Protein AF-A0A7G1IUK0-F1 (afdb_monomer_lite)

Secondary structure (DSSP, 8-state):
----SSS---EEEEEE---TT--PPPEEEEEESPPPS-SS--PPPTT--EEEEETTEEEEEETTEEEEE-TT-HHHHHHTT--TTT---EE--HHHHHHSPEEEEE-PPPPTTTTSBPSSSTT-BTTPEEEEE-TTS-EEEEEEETTEEEE--S-HHHHHTS-----------

pLDDT: mean 80.73, std 16.47, range [30.19, 96.38]

Sequence (173 aa):
MPVNLGAISAWAVCDTAGRPRSGDKPVVTSIAGMLTGGGRATPLRDDAGLLVTFQGSTYVIWGGKRSQIDPANRAVTLSLGLDPAVTMPVEISRALFDGLPATEPLRVPQVAEAGSPSKWVQGSQVGAVLQAQTAGGGSQFYVLLPDGVQRSIVSWPICCAAPTPMDRRRRDW

InterPro domains:
  IPR007795 Type VII secretion system EccB [PF05108] (7-151)
  IPR007795 Type VII secretion system EccB [PTHR40765] (1-151)
  IPR042485 Type VII secretion system EccB, repeat 3 domain [G3DSA:2.40.50.910] (108-153)

Radius of gyration: 22.1 Å; chains: 1; bounding box: 45×43×74 Å

Structure (mmCIF, N/CA/C/O backbone):
data_AF-A0A7G1IUK0-F1
#
_entry.id   AF-A0A7G1IUK0-F1
#
loop_
_atom_site.group_PDB
_atom_site.id
_atom_site.type_symbol
_atom_site.label_atom_id
_atom_site.label_alt_id
_atom_site.label_comp_id
_atom_site.label_asym_id
_atom_site.label_entity_id
_atom_site.label_seq_id
_atom_site.pdbx_PDB_ins_code
_atom_site.Cartn_x
_atom_site.Cartn_y
_atom_site.Cartn_z
_atom_site.occupancy
_atom_site.B_iso_or_equiv
_atom_site.auth_seq_id
_atom_site.auth_comp_id
_atom_site.auth_asym_id
_atom_site.auth_atom_id
_atom_site.pdbx_PDB_model_num
ATOM 1 N N . MET A 1 1 ? -1.775 -18.156 -36.368 1.00 46.69 1 MET A N 1
ATOM 2 C CA . MET A 1 1 ? -0.604 -17.876 -35.508 1.00 46.69 1 MET A CA 1
ATOM 3 C C . MET A 1 1 ? -0.354 -19.125 -34.680 1.00 46.69 1 MET A C 1
ATOM 5 O O . MET A 1 1 ? -1.311 -19.579 -34.061 1.00 46.69 1 MET A O 1
ATOM 9 N N . PRO A 1 2 ? 0.834 -19.745 -34.728 1.00 60.69 2 PRO A N 1
ATOM 10 C CA . PRO A 1 2 ? 1.092 -20.947 -33.947 1.00 60.69 2 PRO A CA 1
ATOM 11 C C . PRO A 1 2 ? 1.192 -20.566 -32.465 1.00 60.69 2 PRO A C 1
ATOM 13 O O . PRO A 1 2 ? 2.047 -19.774 -32.078 1.00 60.69 2 PRO A O 1
ATOM 16 N N . VAL A 1 3 ? 0.282 -21.092 -31.647 1.00 63.22 3 VAL A N 1
ATOM 17 C CA . VAL A 1 3 ? 0.338 -20.987 -30.185 1.00 63.22 3 VAL A CA 1
ATOM 18 C C . VAL A 1 3 ? 1.248 -22.094 -29.663 1.00 63.22 3 VAL A C 1
ATOM 20 O O . VAL A 1 3 ? 1.021 -23.273 -29.924 1.00 63.22 3 VAL A O 1
ATOM 23 N N . ASN A 1 4 ? 2.320 -21.712 -28.974 1.00 66.06 4 ASN A N 1
ATOM 24 C CA . ASN A 1 4 ? 3.266 -22.659 -28.400 1.00 66.06 4 ASN A CA 1
ATOM 25 C C . ASN A 1 4 ? 2.707 -23.162 -27.059 1.00 66.06 4 ASN A C 1
ATOM 27 O O . ASN A 1 4 ? 2.608 -22.395 -26.106 1.00 66.06 4 ASN A O 1
ATOM 31 N N . LEU A 1 5 ? 2.285 -24.428 -27.012 1.00 65.62 5 LEU A N 1
ATOM 32 C CA . LEU A 1 5 ? 1.549 -25.019 -25.885 1.00 65.62 5 LEU A CA 1
ATOM 33 C C . LEU A 1 5 ? 2.453 -25.668 -24.816 1.00 65.62 5 LEU A C 1
ATOM 35 O O . LEU A 1 5 ? 1.932 -26.245 -23.867 1.00 65.62 5 LEU A O 1
ATOM 39 N N . GLY A 1 6 ? 3.785 -25.615 -24.966 1.00 68.00 6 GLY A N 1
ATOM 40 C CA . GLY A 1 6 ? 4.711 -26.405 -24.135 1.00 68.00 6 GLY A CA 1
ATOM 41 C C . GLY A 1 6 ? 5.837 -25.643 -23.428 1.00 68.00 6 GLY A C 1
ATOM 42 O O . GLY A 1 6 ? 6.490 -26.220 -22.563 1.00 68.00 6 GLY A O 1
ATOM 43 N N . ALA A 1 7 ? 6.086 -24.374 -23.762 1.00 73.31 7 ALA A N 1
ATOM 44 C CA . ALA A 1 7 ? 7.142 -23.573 -23.134 1.00 73.31 7 ALA A CA 1
ATOM 45 C C . ALA A 1 7 ? 6.569 -22.596 -22.094 1.00 73.31 7 ALA A C 1
ATOM 47 O O . ALA A 1 7 ? 5.496 -22.025 -22.293 1.00 73.31 7 ALA A O 1
ATOM 48 N N . ILE A 1 8 ? 7.304 -22.368 -20.998 1.00 78.88 8 ILE A N 1
ATOM 49 C CA . ILE A 1 8 ? 6.947 -21.363 -19.986 1.00 78.88 8 ILE A CA 1
ATOM 50 C C . ILE A 1 8 ? 6.867 -19.990 -20.664 1.00 78.88 8 ILE A C 1
ATOM 52 O O . ILE A 1 8 ? 7.852 -19.495 -21.211 1.00 78.88 8 ILE A O 1
ATOM 56 N N . SER A 1 9 ? 5.688 -19.371 -20.609 1.00 83.56 9 SER A N 1
ATOM 57 C CA . SER A 1 9 ? 5.477 -17.999 -21.066 1.00 83.56 9 SER A CA 1
ATOM 58 C C . SER A 1 9 ? 5.773 -17.040 -19.919 1.00 83.56 9 SER A C 1
ATOM 60 O O . SER A 1 9 ? 4.969 -16.901 -19.002 1.00 83.56 9 SER A O 1
ATOM 62 N N . ALA A 1 10 ? 6.936 -16.395 -19.965 1.00 87.19 10 ALA A N 1
ATOM 63 C CA . ALA A 1 10 ? 7.355 -15.403 -18.983 1.00 87.19 10 ALA A CA 1
ATOM 64 C C . ALA A 1 10 ? 7.421 -14.020 -19.634 1.00 87.19 10 ALA A C 1
ATOM 66 O O . ALA A 1 10 ? 8.047 -13.848 -20.681 1.00 87.19 10 ALA A O 1
ATOM 67 N N . TRP A 1 11 ? 6.771 -13.049 -19.001 1.00 89.75 11 TRP A N 1
ATOM 68 C CA . TRP A 1 11 ? 6.729 -11.659 -19.438 1.00 89.75 11 TRP A CA 1
ATOM 69 C C . TRP A 1 11 ? 6.900 -10.765 -18.219 1.00 89.75 11 TRP A C 1
ATOM 71 O O . TRP A 1 11 ? 6.348 -11.054 -17.156 1.00 89.75 11 TRP A O 1
ATOM 81 N N . ALA A 1 12 ? 7.636 -9.674 -18.376 1.00 90.00 12 ALA A N 1
ATOM 82 C CA . ALA A 1 12 ? 7.783 -8.657 -17.351 1.00 90.00 12 ALA A CA 1
ATOM 83 C C . ALA A 1 12 ? 7.624 -7.259 -17.947 1.00 90.00 12 ALA A C 1
ATOM 85 O O . ALA A 1 12 ? 8.011 -6.998 -19.089 1.00 90.00 12 ALA A O 1
ATOM 86 N N . VAL A 1 13 ? 7.063 -6.361 -17.143 1.00 92.19 13 VAL A N 1
ATOM 87 C CA . VAL A 1 13 ? 7.014 -4.924 -17.406 1.00 92.19 13 VAL A CA 1
ATOM 88 C C . VAL A 1 13 ? 7.811 -4.247 -16.303 1.00 92.19 13 VAL A C 1
ATOM 90 O O . VAL A 1 13 ? 7.559 -4.470 -15.120 1.00 92.19 13 VAL A O 1
ATOM 93 N N . CYS A 1 14 ? 8.787 -3.441 -16.695 1.00 91.62 14 CYS A N 1
ATOM 94 C CA . CYS A 1 14 ? 9.637 -2.689 -15.790 1.00 91.62 14 CYS A CA 1
ATOM 95 C C . CYS A 1 14 ? 9.427 -1.197 -16.027 1.00 91.62 14 CYS A C 1
ATOM 97 O O . CYS A 1 14 ? 9.530 -0.735 -17.162 1.00 91.62 14 CYS A O 1
ATOM 99 N N . ASP A 1 15 ? 9.210 -0.454 -14.948 1.00 93.31 15 ASP A N 1
ATOM 100 C CA . ASP A 1 15 ? 9.292 1.002 -14.957 1.00 93.31 15 ASP A CA 1
ATOM 101 C C . ASP A 1 15 ? 10.616 1.440 -14.348 1.00 93.31 15 ASP A C 1
ATOM 103 O O . ASP A 1 15 ? 10.976 1.037 -13.240 1.00 93.31 15 ASP A O 1
ATOM 107 N N . THR A 1 16 ? 11.311 2.326 -15.050 1.00 91.25 16 THR A N 1
ATOM 108 C CA . THR A 1 16 ? 12.383 3.127 -14.464 1.00 91.25 16 THR A CA 1
ATOM 109 C C . THR A 1 16 ? 11.797 4.480 -14.099 1.00 91.25 16 THR A C 1
ATOM 111 O O . THR A 1 16 ? 11.510 5.291 -14.981 1.00 91.25 16 THR A O 1
ATOM 114 N N . ALA A 1 17 ? 11.574 4.696 -12.803 1.00 85.88 17 ALA A N 1
ATOM 115 C CA . ALA A 1 17 ? 11.020 5.942 -12.293 1.00 85.88 17 ALA A CA 1
ATOM 116 C C . ALA A 1 17 ? 11.985 7.120 -12.498 1.00 85.88 17 ALA A C 1
ATOM 118 O O . ALA A 1 17 ? 13.209 6.966 -12.443 1.00 85.88 17 ALA A O 1
ATOM 119 N N . GLY A 1 18 ? 11.410 8.307 -12.691 1.00 81.12 18 GLY A N 1
ATOM 120 C CA . GLY A 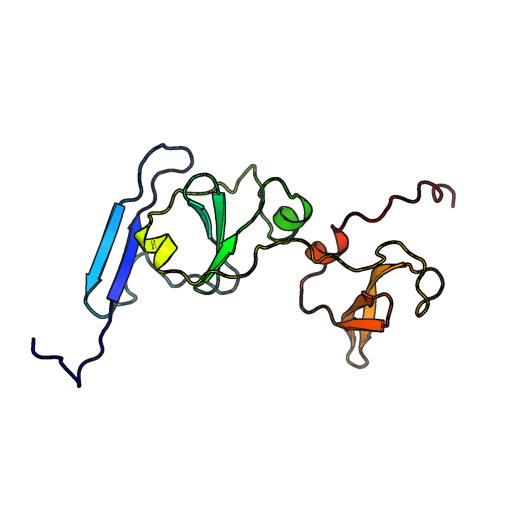1 18 ? 12.132 9.571 -12.611 1.00 81.12 18 GLY A CA 1
ATOM 121 C C . GLY A 1 18 ? 12.607 9.881 -11.188 1.00 81.12 18 GLY A C 1
ATOM 122 O O . GLY A 1 18 ? 12.380 9.126 -10.237 1.00 81.12 18 GLY A O 1
ATOM 123 N N . ARG A 1 19 ? 13.269 11.027 -11.016 1.00 80.44 19 ARG A N 1
ATOM 124 C CA . ARG A 1 19 ? 13.633 11.500 -9.675 1.00 80.44 19 ARG A CA 1
ATOM 125 C C . ARG A 1 19 ? 12.364 11.926 -8.923 1.00 80.44 19 ARG A C 1
ATOM 127 O O . ARG A 1 19 ? 11.462 12.498 -9.532 1.00 80.44 19 ARG A O 1
ATOM 134 N N . PRO A 1 20 ? 12.288 11.734 -7.595 1.00 75.31 20 PRO A N 1
ATOM 135 C CA . PRO A 1 20 ? 11.207 12.317 -6.809 1.00 75.31 20 PRO A CA 1
ATOM 136 C C . PRO A 1 20 ? 11.102 13.828 -7.071 1.00 75.31 20 PRO A C 1
ATOM 138 O O . PRO A 1 20 ? 12.120 14.522 -7.088 1.00 75.31 20 PRO A O 1
ATOM 141 N N . ARG A 1 21 ? 9.877 14.331 -7.274 1.00 71.50 21 ARG A N 1
ATOM 142 C CA . ARG A 1 21 ? 9.562 15.727 -7.650 1.00 71.50 21 ARG A CA 1
ATOM 143 C C . ARG A 1 21 ? 10.081 16.210 -9.013 1.00 71.50 21 ARG A C 1
ATOM 145 O O . ARG A 1 21 ? 9.940 17.400 -9.292 1.00 71.50 21 ARG A O 1
ATOM 152 N N . SER A 1 22 ? 10.651 15.358 -9.865 1.00 75.19 22 SER A N 1
ATOM 153 C CA . SER A 1 22 ? 10.841 15.739 -11.266 1.00 75.19 22 SER A CA 1
ATOM 154 C C . SER A 1 22 ? 9.563 15.472 -12.061 1.00 75.19 22 SER A C 1
ATOM 156 O O . SER A 1 22 ? 8.784 14.585 -11.726 1.00 75.19 22 SER A O 1
ATOM 158 N N . GLY A 1 23 ? 9.335 16.256 -13.115 1.00 74.19 23 GLY A N 1
ATOM 159 C CA . GLY A 1 23 ? 8.296 15.963 -14.109 1.00 74.19 23 GLY A CA 1
ATOM 160 C C . GLY A 1 23 ? 8.734 14.896 -15.118 1.00 74.19 23 GLY A C 1
ATOM 161 O O . GLY A 1 23 ? 8.176 14.831 -16.214 1.00 74.19 23 GLY A O 1
ATOM 162 N N . ASP A 1 24 ? 9.781 14.126 -14.796 1.00 84.12 24 ASP A N 1
ATOM 163 C CA . ASP A 1 24 ? 10.315 13.110 -15.692 1.00 84.12 24 ASP A CA 1
ATOM 164 C C . ASP A 1 24 ? 9.347 11.937 -15.738 1.00 84.12 24 ASP A C 1
ATOM 166 O O . ASP A 1 24 ? 9.022 11.323 -14.720 1.00 84.12 24 ASP A O 1
ATOM 170 N N . LYS A 1 25 ? 8.921 11.598 -16.950 1.00 84.62 25 LYS A N 1
ATOM 171 C CA . LYS A 1 25 ? 8.046 10.452 -17.154 1.00 84.62 25 LYS A CA 1
ATOM 172 C C . LYS A 1 25 ? 8.830 9.150 -16.961 1.00 84.62 25 LYS A C 1
ATOM 174 O O . LYS A 1 25 ? 9.977 9.067 -17.408 1.00 84.62 25 LYS A O 1
ATOM 179 N N . PRO A 1 26 ? 8.215 8.121 -16.360 1.00 91.50 26 PRO A N 1
ATOM 180 C CA . PRO A 1 26 ? 8.846 6.819 -16.216 1.00 91.50 26 PRO A CA 1
ATOM 181 C C . PRO A 1 26 ? 9.110 6.186 -17.584 1.00 91.50 26 PRO A C 1
ATOM 183 O O . PRO A 1 26 ? 8.294 6.282 -18.506 1.00 91.50 26 PRO A O 1
ATOM 186 N N . VAL A 1 27 ? 10.253 5.514 -17.703 1.00 93.50 27 VAL A N 1
ATOM 187 C CA . VAL A 1 27 ? 10.624 4.760 -18.906 1.00 93.50 27 VAL A CA 1
ATOM 188 C C . VAL A 1 27 ? 10.170 3.316 -18.743 1.00 93.50 27 VAL A C 1
ATOM 190 O O . VAL A 1 27 ? 10.583 2.639 -17.802 1.00 93.50 27 VAL A O 1
ATOM 193 N N . VAL A 1 28 ? 9.346 2.846 -19.679 1.00 94.94 28 VAL A N 1
ATOM 194 C CA . VAL A 1 28 ? 8.795 1.485 -19.675 1.00 94.94 28 VAL A CA 1
ATOM 195 C C . VAL A 1 28 ? 9.683 0.553 -20.489 1.00 94.94 28 VAL A C 1
ATOM 197 O O . VAL A 1 28 ? 10.048 0.864 -21.621 1.00 94.94 28 VAL A O 1
ATOM 200 N N . THR A 1 29 ? 9.988 -0.618 -19.940 1.00 93.00 29 THR A N 1
ATOM 201 C CA . THR A 1 29 ? 10.666 -1.717 -20.637 1.00 93.00 29 THR A CA 1
ATOM 202 C C . THR A 1 29 ? 9.819 -2.978 -20.530 1.00 93.00 29 THR A C 1
ATOM 204 O O . THR A 1 29 ? 9.387 -3.342 -19.440 1.00 93.00 29 THR A O 1
ATOM 207 N N . SER A 1 30 ? 9.591 -3.661 -21.650 1.00 92.19 30 SER A N 1
ATOM 208 C CA . SER A 1 30 ? 8.967 -4.985 -21.662 1.00 92.19 30 SER A CA 1
ATOM 209 C C . SER A 1 30 ? 10.022 -6.045 -21.946 1.00 92.19 30 SER A C 1
ATOM 211 O O . SER A 1 30 ? 10.857 -5.872 -22.833 1.00 92.19 30 SER A O 1
ATOM 213 N N . ILE A 1 31 ? 9.992 -7.130 -21.178 1.00 90.19 31 ILE A N 1
ATOM 214 C CA . ILE A 1 31 ? 10.927 -8.246 -21.294 1.00 90.19 31 ILE A CA 1
ATOM 215 C C . ILE A 1 31 ? 10.114 -9.509 -21.551 1.00 90.19 31 ILE A C 1
ATOM 217 O O . ILE A 1 31 ? 9.245 -9.866 -20.756 1.00 90.19 31 ILE A O 1
ATOM 221 N N . ALA A 1 32 ? 10.415 -10.185 -22.657 1.00 90.31 32 ALA A N 1
ATOM 222 C CA . ALA A 1 32 ? 9.918 -11.521 -22.948 1.00 90.31 32 ALA A CA 1
ATOM 223 C C . ALA A 1 32 ? 11.004 -12.537 -22.573 1.00 90.31 32 ALA A C 1
ATOM 225 O O . ALA A 1 32 ? 12.118 -12.478 -23.093 1.00 90.31 32 ALA A O 1
ATOM 226 N N . GLY A 1 33 ? 10.687 -13.453 -21.661 1.00 86.62 33 GLY A N 1
ATOM 227 C CA . GLY A 1 33 ? 11.618 -14.443 -21.126 1.00 86.62 33 GLY A CA 1
ATOM 228 C C . GLY A 1 33 ? 11.705 -14.431 -19.600 1.00 86.62 33 GLY A C 1
ATOM 229 O O . GLY A 1 33 ? 11.192 -13.540 -18.924 1.00 86.62 33 GLY A O 1
ATOM 230 N N . MET A 1 34 ? 12.338 -15.467 -19.046 1.00 84.44 34 MET A N 1
ATOM 231 C CA . MET A 1 34 ? 12.521 -15.592 -17.599 1.00 84.44 34 MET A CA 1
ATOM 232 C C . MET A 1 34 ? 13.500 -14.536 -17.082 1.00 84.44 34 MET A C 1
ATOM 234 O O . MET A 1 34 ? 14.596 -14.378 -17.617 1.00 84.44 34 MET A O 1
ATOM 238 N N . LEU A 1 35 ? 13.117 -13.852 -16.003 1.00 81.88 35 LEU A N 1
ATOM 239 C CA . LEU A 1 35 ? 14.010 -12.950 -15.289 1.00 81.88 35 LEU A CA 1
ATOM 240 C C . LEU A 1 35 ? 14.982 -13.763 -14.432 1.00 81.88 35 LEU A C 1
ATOM 242 O O . LEU A 1 35 ? 14.571 -14.547 -13.578 1.00 81.88 35 LEU A O 1
ATOM 246 N N . THR A 1 36 ? 16.279 -13.555 -14.631 1.00 76.75 36 THR A N 1
ATOM 247 C CA . THR A 1 36 ? 17.315 -14.104 -13.753 1.00 76.75 36 THR A CA 1
ATOM 248 C C . THR A 1 36 ? 17.559 -13.132 -12.601 1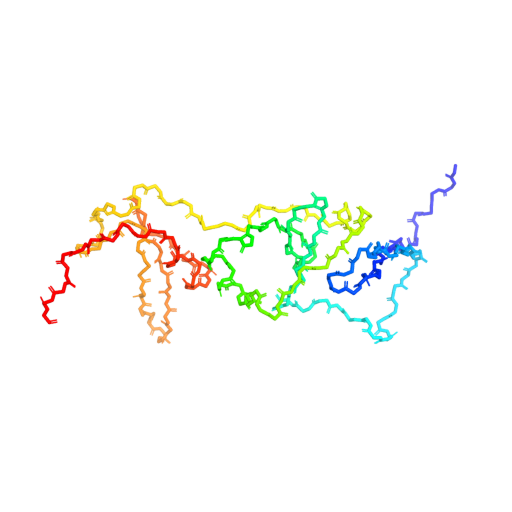.00 76.75 36 THR A C 1
ATOM 250 O O . THR A 1 36 ? 17.838 -11.962 -12.846 1.00 76.75 36 THR A O 1
ATOM 253 N N . GLY A 1 37 ? 17.497 -13.597 -11.350 1.00 67.00 37 GLY A N 1
ATOM 254 C CA . GLY A 1 37 ? 17.651 -12.770 -10.137 1.00 67.00 37 GLY A CA 1
ATOM 255 C C . GLY A 1 37 ? 19.061 -12.219 -9.863 1.00 67.00 37 GLY A C 1
ATOM 256 O O . GLY A 1 37 ? 19.408 -11.984 -8.711 1.00 67.00 37 GLY A O 1
ATOM 257 N N . GLY A 1 38 ? 19.896 -12.050 -10.890 1.00 61.88 38 GLY A N 1
ATOM 258 C CA . GLY A 1 38 ? 21.242 -11.489 -10.783 1.00 61.88 38 GLY A CA 1
ATOM 259 C C . GLY A 1 38 ? 21.247 -10.016 -11.180 1.00 61.88 38 GLY A C 1
ATOM 260 O O . GLY A 1 38 ? 21.066 -9.691 -12.349 1.00 61.88 38 GLY A O 1
ATOM 261 N N . GLY A 1 39 ? 21.447 -9.109 -10.226 1.00 70.19 39 GLY A N 1
ATOM 262 C CA . GLY A 1 39 ? 21.531 -7.674 -10.499 1.00 70.19 39 GLY A CA 1
ATOM 263 C C . GLY A 1 39 ? 21.175 -6.812 -9.290 1.00 70.19 39 GLY A C 1
ATOM 264 O O . GLY A 1 39 ? 21.147 -7.283 -8.159 1.00 70.19 39 GLY A O 1
ATOM 265 N N . ARG A 1 40 ? 20.890 -5.528 -9.538 1.00 77.44 40 ARG A N 1
ATOM 266 C CA . ARG A 1 40 ? 20.407 -4.577 -8.513 1.00 77.44 40 ARG A CA 1
ATOM 267 C C . ARG A 1 40 ? 18.898 -4.677 -8.251 1.00 77.44 40 ARG A C 1
ATOM 269 O O . ARG A 1 40 ? 18.388 -3.961 -7.398 1.00 77.44 40 ARG A O 1
ATOM 276 N N . ALA A 1 41 ? 18.191 -5.510 -9.012 1.00 81.06 41 ALA A N 1
ATOM 277 C CA . ALA A 1 41 ? 16.760 -5.723 -8.872 1.00 81.06 41 ALA A CA 1
ATOM 278 C C . ALA A 1 41 ? 16.510 -6.974 -8.028 1.00 81.06 41 ALA A C 1
ATOM 280 O O . ALA A 1 41 ? 16.960 -8.063 -8.378 1.00 81.06 41 ALA A O 1
ATOM 281 N N . THR A 1 42 ? 15.773 -6.812 -6.936 1.00 85.75 42 THR A N 1
ATOM 282 C CA . THR A 1 42 ? 15.333 -7.907 -6.068 1.00 85.75 42 THR A CA 1
ATOM 283 C C . THR A 1 42 ? 13.816 -7.865 -5.917 1.00 85.75 42 THR A C 1
ATOM 285 O O . THR A 1 42 ? 13.230 -6.785 -6.042 1.00 85.75 42 THR A O 1
ATOM 288 N N . PRO A 1 43 ? 13.166 -9.000 -5.610 1.00 87.69 43 PRO A N 1
ATOM 289 C CA . PRO A 1 43 ? 11.764 -8.996 -5.222 1.00 87.69 43 PRO A CA 1
ATOM 290 C C . PRO A 1 43 ? 11.509 -8.005 -4.083 1.00 87.69 43 PRO A C 1
ATOM 292 O O . PRO A 1 43 ? 12.343 -7.844 -3.186 1.00 87.69 43 PRO A O 1
ATOM 295 N N . LEU A 1 44 ? 10.355 -7.340 -4.126 1.00 89.81 44 LEU A N 1
ATOM 296 C CA . LEU A 1 44 ? 9.905 -6.510 -3.016 1.00 89.81 44 LEU A CA 1
ATOM 297 C C . LEU A 1 44 ? 9.645 -7.414 -1.807 1.00 89.81 44 LEU A C 1
ATOM 299 O O . LEU A 1 44 ? 8.967 -8.431 -1.936 1.00 89.81 44 LEU A O 1
ATOM 303 N N . ARG A 1 45 ? 10.199 -7.049 -0.650 1.00 90.56 45 ARG A N 1
ATOM 304 C CA . ARG A 1 45 ? 9.978 -7.784 0.600 1.00 90.56 45 ARG A CA 1
ATOM 305 C C . ARG A 1 45 ? 8.527 -7.647 1.061 1.00 90.56 45 ARG A C 1
ATOM 307 O O . ARG A 1 45 ? 7.898 -6.622 0.811 1.00 90.56 45 ARG A O 1
ATOM 314 N N . ASP A 1 46 ? 8.042 -8.633 1.808 1.00 87.62 46 ASP A N 1
ATOM 315 C CA . ASP A 1 46 ? 6.664 -8.652 2.322 1.00 87.62 46 ASP A CA 1
ATOM 316 C C . ASP A 1 46 ? 6.353 -7.499 3.291 1.00 87.62 46 ASP A C 1
ATOM 318 O O . ASP A 1 46 ? 5.202 -7.088 3.425 1.00 87.62 46 ASP A O 1
ATOM 322 N N . ASP A 1 47 ? 7.379 -6.959 3.950 1.00 85.81 47 ASP A N 1
ATOM 323 C CA . ASP A 1 47 ? 7.302 -5.831 4.880 1.00 85.81 47 ASP A CA 1
ATOM 324 C C . ASP A 1 47 ? 7.661 -4.480 4.240 1.00 85.81 47 ASP A C 1
ATOM 326 O O . ASP A 1 47 ? 7.804 -3.478 4.939 1.00 85.81 47 ASP A O 1
ATOM 330 N N . ALA A 1 48 ? 7.810 -4.438 2.914 1.00 88.88 48 ALA A N 1
ATOM 331 C CA . ALA A 1 48 ? 8.145 -3.237 2.164 1.00 88.88 48 ALA A CA 1
ATOM 332 C C . ALA A 1 48 ? 7.016 -2.833 1.204 1.00 88.88 48 ALA A C 1
ATOM 334 O O . ALA A 1 48 ? 6.261 -3.658 0.689 1.00 88.88 48 ALA A O 1
ATOM 335 N N . GLY A 1 49 ? 6.934 -1.534 0.924 1.00 91.62 49 GLY A N 1
ATOM 336 C CA . GLY A 1 49 ? 5.990 -0.970 -0.034 1.00 91.62 49 GLY A CA 1
ATOM 337 C C . GLY A 1 49 ? 6.587 0.218 -0.778 1.00 91.62 49 GLY A C 1
ATOM 338 O O . GLY A 1 49 ? 7.496 0.879 -0.276 1.00 91.62 49 GLY A O 1
ATOM 339 N N . LEU A 1 50 ? 6.073 0.490 -1.977 1.00 92.31 50 LEU A N 1
ATOM 340 C CA . LEU A 1 50 ? 6.429 1.679 -2.752 1.00 92.31 50 LEU A CA 1
ATOM 341 C C . LEU A 1 50 ? 5.259 2.655 -2.776 1.00 92.31 50 LEU A C 1
ATOM 343 O O . LEU A 1 50 ? 4.143 2.279 -3.137 1.00 92.31 50 LEU A O 1
ATOM 347 N N . LEU A 1 51 ? 5.533 3.914 -2.436 1.00 93.50 51 LEU A N 1
ATOM 348 C CA . LEU A 1 51 ? 4.589 5.012 -2.601 1.00 93.50 51 LEU A CA 1
ATOM 349 C C . LEU A 1 51 ? 4.713 5.565 -4.025 1.00 93.50 51 LEU A C 1
ATOM 351 O O . LEU A 1 51 ? 5.803 5.949 -4.449 1.00 93.50 51 LEU A O 1
ATOM 355 N N . VAL A 1 52 ? 3.606 5.607 -4.763 1.00 93.81 52 VAL A N 1
ATOM 356 C CA . VAL A 1 52 ? 3.596 5.990 -6.181 1.00 93.81 52 VAL A CA 1
ATOM 357 C C . VAL A 1 52 ? 2.443 6.927 -6.517 1.00 93.81 52 VAL A C 1
ATOM 359 O O . VAL A 1 52 ? 1.436 6.968 -5.808 1.00 93.81 52 VAL A O 1
ATOM 362 N N . THR A 1 53 ? 2.567 7.655 -7.623 1.00 94.12 53 THR A N 1
ATOM 363 C CA . THR A 1 53 ? 1.502 8.484 -8.197 1.00 94.12 53 THR A CA 1
ATOM 364 C C . THR A 1 53 ? 1.157 8.058 -9.616 1.00 94.12 53 THR A C 1
ATOM 366 O O . THR A 1 53 ? 2.019 7.720 -10.423 1.00 94.12 53 THR A O 1
ATOM 369 N N . PHE A 1 54 ? -0.134 8.113 -9.935 1.00 94.12 54 PHE A N 1
ATOM 370 C CA . PHE A 1 54 ? -0.648 7.933 -11.288 1.00 94.12 54 PHE A CA 1
ATOM 371 C C . PHE A 1 54 ? -1.849 8.855 -11.497 1.00 94.12 54 PHE A C 1
ATOM 373 O O . PHE A 1 54 ? -2.805 8.811 -10.722 1.00 94.12 54 PHE A O 1
ATOM 380 N N . GLN A 1 55 ? -1.788 9.708 -12.525 1.00 92.94 55 GLN A N 1
ATOM 381 C CA . GLN A 1 55 ? -2.837 10.688 -12.860 1.00 92.94 55 GLN A CA 1
ATOM 382 C C . GLN A 1 55 ? -3.330 11.510 -11.656 1.00 92.94 55 GLN A C 1
ATOM 384 O O . GLN A 1 55 ? -4.527 11.673 -11.434 1.00 92.94 55 GLN A O 1
ATOM 389 N N . GLY A 1 56 ? -2.395 11.994 -10.836 1.00 90.75 56 GLY A N 1
ATOM 390 C CA . GLY A 1 56 ? -2.705 12.828 -9.669 1.00 90.75 56 GLY A CA 1
ATOM 391 C C . GLY A 1 56 ? -3.251 12.079 -8.448 1.00 90.75 56 GLY A C 1
ATOM 392 O O . GLY A 1 56 ? -3.462 12.703 -7.415 1.00 90.75 56 GLY A O 1
ATOM 393 N N . SER A 1 57 ? -3.446 10.760 -8.527 1.00 94.75 57 SER A N 1
ATOM 394 C CA . SER A 1 57 ? -3.815 9.919 -7.382 1.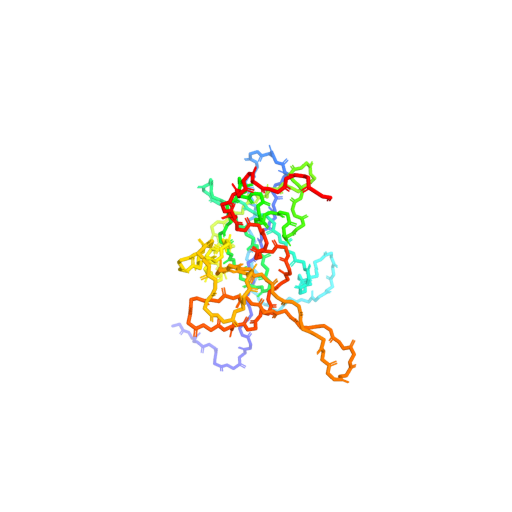00 94.75 57 SER A CA 1
ATOM 395 C C . SER A 1 57 ? -2.606 9.179 -6.816 1.00 94.75 57 SER A C 1
ATOM 397 O O . SER A 1 57 ? -1.710 8.787 -7.567 1.00 94.75 57 SER A O 1
ATOM 399 N N . THR A 1 58 ? -2.608 8.949 -5.502 1.00 94.75 58 THR A N 1
ATOM 400 C CA . THR A 1 58 ? -1.528 8.259 -4.783 1.00 94.75 58 THR A CA 1
ATOM 401 C C . THR A 1 58 ? -1.911 6.816 -4.470 1.00 94.75 58 THR A C 1
ATOM 403 O O . THR A 1 58 ? -3.041 6.520 -4.071 1.00 94.75 58 THR A O 1
ATOM 406 N N . TYR A 1 59 ? -0.955 5.907 -4.630 1.00 95.56 59 TYR A N 1
ATOM 407 C CA . TYR A 1 59 ? -1.124 4.478 -4.389 1.00 95.56 59 TYR A CA 1
ATOM 408 C C . TYR A 1 59 ? 0.065 3.918 -3.609 1.00 95.56 59 TYR A C 1
ATOM 410 O O . TYR A 1 59 ? 1.170 4.459 -3.661 1.00 95.56 59 TYR A O 1
ATOM 418 N N . VAL A 1 60 ? -0.162 2.803 -2.919 1.00 95.25 60 VAL A N 1
ATOM 419 C CA . VAL A 1 60 ? 0.901 1.960 -2.363 1.00 95.25 60 VAL A CA 1
ATOM 420 C C . VAL A 1 60 ? 0.935 0.650 -3.139 1.00 95.25 60 VAL A C 1
ATOM 422 O O . VAL A 1 60 ? -0.097 -0.011 -3.287 1.00 95.25 60 VAL A O 1
ATOM 425 N N . ILE A 1 61 ? 2.119 0.275 -3.621 1.00 95.25 61 ILE A N 1
ATOM 426 C CA . ILE A 1 61 ? 2.394 -1.043 -4.200 1.00 95.25 61 ILE A CA 1
ATOM 427 C C . ILE A 1 61 ? 3.004 -1.919 -3.111 1.00 95.25 61 ILE A C 1
ATOM 429 O O . ILE A 1 61 ? 4.006 -1.542 -2.505 1.00 95.25 61 ILE A O 1
ATOM 433 N N . TRP A 1 62 ? 2.410 -3.082 -2.872 1.00 93.50 62 TRP A N 1
ATOM 434 C CA . TRP A 1 62 ? 2.836 -4.033 -1.845 1.00 93.50 62 TRP A CA 1
ATOM 435 C C . TRP A 1 62 ? 2.370 -5.434 -2.223 1.00 93.50 62 TRP A C 1
ATOM 437 O O . TRP A 1 62 ? 1.316 -5.567 -2.837 1.00 93.50 62 TRP A O 1
ATOM 447 N N . GLY A 1 63 ? 3.132 -6.481 -1.891 1.00 91.50 63 GLY A N 1
ATOM 448 C CA . GLY A 1 63 ? 2.714 -7.876 -2.112 1.00 91.50 63 GLY A CA 1
ATOM 449 C C . GLY A 1 63 ? 2.169 -8.177 -3.520 1.00 91.50 63 GLY A C 1
ATOM 450 O O . GLY A 1 63 ? 1.196 -8.915 -3.651 1.00 91.50 63 GLY A O 1
ATOM 451 N N . GLY A 1 64 ? 2.725 -7.540 -4.560 1.00 92.19 64 GLY A N 1
ATOM 452 C CA . GLY A 1 64 ? 2.303 -7.724 -5.956 1.00 92.19 64 GLY A CA 1
ATOM 453 C C . GLY A 1 64 ? 0.971 -7.073 -6.352 1.00 92.19 64 GLY A C 1
ATOM 454 O O . GLY A 1 64 ? 0.410 -7.429 -7.382 1.00 92.19 64 GLY A O 1
ATOM 455 N N . LYS A 1 65 ? 0.444 -6.135 -5.565 1.00 94.88 65 LYS A N 1
ATOM 456 C CA . LYS A 1 65 ? -0.841 -5.455 -5.801 1.00 94.88 65 LYS A CA 1
ATOM 457 C C . LYS A 1 65 ? -0.747 -3.965 -5.495 1.00 94.88 65 LYS A C 1
ATOM 459 O O . LYS A 1 65 ? 0.232 -3.503 -4.908 1.00 94.88 65 LYS A O 1
ATOM 464 N N . ARG A 1 66 ? -1.777 -3.213 -5.889 1.00 96.25 66 ARG A N 1
ATOM 465 C CA . ARG A 1 66 ? -1.897 -1.776 -5.614 1.00 96.25 66 ARG A CA 1
ATOM 466 C C . ARG A 1 66 ? -3.156 -1.453 -4.820 1.00 96.25 66 ARG A C 1
ATOM 468 O O . ARG A 1 66 ? -4.233 -1.985 -5.093 1.00 96.25 66 ARG A O 1
ATOM 475 N N . SER A 1 67 ? -3.028 -0.527 -3.881 1.00 96.38 67 SER A N 1
ATOM 476 C CA . SER A 1 67 ? -4.150 0.035 -3.125 1.00 96.38 67 SER A CA 1
ATOM 477 C C . SER A 1 67 ? -4.066 1.556 -3.167 1.00 96.38 67 SER A C 1
ATOM 479 O O . SER A 1 67 ? -2.980 2.120 -3.026 1.00 96.38 67 SER A O 1
ATOM 481 N N . GLN A 1 68 ? -5.194 2.233 -3.377 1.00 96.31 68 GLN A N 1
ATOM 482 C CA . GLN A 1 68 ? -5.234 3.695 -3.313 1.00 96.31 68 GLN A CA 1
ATOM 483 C C . GLN A 1 68 ? -5.054 4.160 -1.866 1.00 96.31 68 GLN A C 1
ATOM 485 O O . GLN A 1 68 ? -5.553 3.516 -0.943 1.00 96.31 68 GLN A O 1
ATOM 490 N N . ILE A 1 69 ? -4.365 5.278 -1.672 1.00 94.38 69 ILE A N 1
ATOM 491 C CA . ILE A 1 69 ? -4.186 5.916 -0.369 1.00 94.38 69 ILE A CA 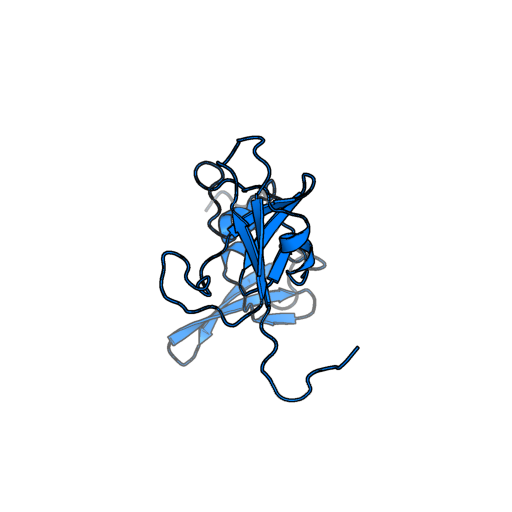1
ATOM 492 C C . ILE A 1 69 ? -4.478 7.409 -0.490 1.00 94.38 69 ILE A C 1
ATOM 494 O O . ILE A 1 69 ? -4.108 8.046 -1.475 1.00 94.38 69 ILE A O 1
ATOM 498 N N . ASP A 1 70 ? -5.115 7.970 0.535 1.00 91.69 70 ASP A N 1
ATOM 499 C CA . ASP A 1 70 ? -5.169 9.416 0.720 1.00 91.69 70 ASP A CA 1
ATOM 500 C C . ASP A 1 70 ? -3.953 9.869 1.553 1.00 91.69 70 ASP A C 1
ATOM 502 O O . ASP A 1 70 ? -3.894 9.570 2.751 1.00 91.69 70 ASP A O 1
ATOM 506 N N . PRO A 1 71 ? -2.970 10.574 0.962 1.00 88.00 71 PRO A N 1
ATOM 507 C CA . PRO A 1 71 ? -1.792 11.037 1.691 1.00 88.00 71 PRO A CA 1
ATOM 508 C C . PRO A 1 71 ? -2.118 12.107 2.745 1.00 88.00 71 PRO A C 1
ATOM 510 O O . PRO A 1 71 ? -1.314 12.316 3.652 1.00 88.00 71 PRO A O 1
ATOM 513 N N . ALA A 1 72 ? -3.279 12.770 2.667 1.00 88.69 72 ALA A N 1
ATOM 514 C CA . ALA A 1 72 ? -3.731 13.710 3.691 1.00 88.69 72 ALA A CA 1
ATOM 515 C C . ALA A 1 72 ? -4.270 12.994 4.942 1.00 88.69 72 ALA A C 1
ATOM 517 O O . ALA A 1 72 ? -4.329 13.582 6.025 1.00 88.69 72 ALA A O 1
ATOM 518 N N . ASN A 1 73 ? -4.623 11.710 4.832 1.00 88.00 73 ASN A N 1
ATOM 519 C CA . ASN A 1 73 ? -5.125 10.935 5.951 1.00 88.00 73 ASN A CA 1
ATOM 520 C C . ASN A 1 73 ? -3.975 10.516 6.885 1.00 88.00 73 ASN A C 1
ATOM 522 O O . ASN A 1 73 ? -3.291 9.504 6.685 1.00 88.00 73 ASN A O 1
ATOM 526 N N . ARG A 1 74 ? -3.760 11.307 7.945 1.00 84.25 74 ARG A N 1
ATOM 527 C CA . ARG A 1 74 ? -2.646 11.088 8.879 1.00 84.25 74 ARG A CA 1
ATOM 528 C C . ARG A 1 74 ? -2.751 9.766 9.643 1.00 84.25 74 ARG A C 1
ATOM 530 O O . ARG A 1 74 ? -1.724 9.165 9.941 1.00 84.25 74 ARG A O 1
ATOM 537 N N . ALA A 1 75 ? -3.972 9.290 9.889 1.00 82.44 75 ALA A N 1
ATOM 538 C CA . ALA A 1 75 ? -4.239 8.003 10.523 1.00 82.44 75 ALA A CA 1
ATOM 539 C C . ALA A 1 75 ? -3.648 6.838 9.719 1.00 82.44 75 ALA A C 1
ATOM 541 O O . ALA A 1 75 ? -2.932 5.992 10.255 1.00 82.44 75 ALA A O 1
ATOM 542 N N . VAL A 1 76 ? -3.904 6.831 8.409 1.00 86.50 76 VAL A N 1
ATOM 543 C CA . VAL A 1 76 ? -3.409 5.791 7.502 1.00 86.50 76 VAL A CA 1
ATOM 544 C C . VAL A 1 76 ? -1.900 5.923 7.308 1.00 86.50 76 VAL A C 1
ATOM 546 O O . VAL A 1 76 ? -1.175 4.944 7.459 1.00 86.50 76 VAL A O 1
ATOM 549 N N . THR A 1 77 ? -1.405 7.132 7.026 1.00 87.31 77 THR A N 1
ATOM 550 C CA . THR A 1 77 ? 0.025 7.340 6.736 1.00 87.31 77 THR A CA 1
ATOM 551 C C . THR A 1 77 ? 0.925 7.017 7.928 1.00 87.31 77 THR A C 1
ATOM 553 O O . THR A 1 77 ? 1.913 6.314 7.745 1.00 87.31 77 THR A O 1
ATOM 556 N N . LEU A 1 78 ? 0.573 7.435 9.151 1.00 84.00 78 LEU A N 1
ATOM 557 C CA . LEU A 1 78 ? 1.341 7.088 10.357 1.00 84.00 78 LEU A CA 1
ATOM 558 C C . LEU A 1 78 ? 1.384 5.581 10.599 1.00 84.00 78 LEU A C 1
ATOM 560 O O . LEU A 1 78 ? 2.430 5.037 10.938 1.00 84.00 78 LEU A O 1
ATOM 564 N N . SER A 1 79 ? 0.257 4.905 10.396 1.00 82.56 79 SER A N 1
ATOM 565 C CA . SER A 1 79 ? 0.168 3.462 10.604 1.00 82.56 79 SER A CA 1
ATOM 566 C C . SER A 1 79 ? 1.000 2.652 9.615 1.00 82.56 79 SER A C 1
ATOM 568 O O . SER A 1 79 ? 1.453 1.559 9.943 1.00 82.56 79 SER A O 1
ATOM 570 N N . LEU A 1 80 ? 1.198 3.193 8.413 1.00 85.25 80 LEU A N 1
ATOM 571 C CA . LEU A 1 80 ? 2.065 2.632 7.381 1.00 85.25 80 LEU A CA 1
ATOM 572 C C . LEU A 1 80 ? 3.525 3.100 7.511 1.00 85.25 80 LEU A C 1
ATOM 574 O O . LEU A 1 80 ? 4.345 2.760 6.665 1.00 85.25 80 LEU A O 1
ATOM 578 N N . GLY A 1 81 ? 3.856 3.902 8.530 1.00 85.00 81 GLY A N 1
ATOM 579 C CA . GLY A 1 81 ? 5.200 4.458 8.710 1.00 85.00 81 GLY A CA 1
ATOM 580 C C . GLY A 1 81 ? 5.595 5.491 7.649 1.00 85.00 81 GLY A C 1
ATOM 581 O O . GLY A 1 81 ? 6.779 5.756 7.460 1.00 85.00 81 GLY A O 1
ATOM 582 N N . LEU A 1 82 ? 4.624 6.081 6.945 1.00 85.88 82 LEU A N 1
ATOM 583 C CA . LEU A 1 82 ? 4.868 7.091 5.921 1.00 85.88 82 LEU A CA 1
ATOM 584 C C . LEU A 1 82 ? 5.111 8.453 6.584 1.00 85.88 82 LEU A C 1
ATOM 586 O O . LEU A 1 82 ? 4.189 9.133 7.056 1.00 85.88 82 LEU A O 1
ATOM 590 N N . ASP A 1 83 ? 6.377 8.862 6.600 1.00 81.56 83 ASP A N 1
ATOM 591 C CA . ASP A 1 83 ? 6.765 10.229 6.928 1.00 81.56 83 ASP A CA 1
ATOM 592 C C . ASP A 1 83 ? 6.751 11.090 5.652 1.00 81.56 83 ASP A C 1
ATOM 594 O O . ASP A 1 83 ? 7.598 10.874 4.782 1.00 81.56 83 ASP A O 1
ATOM 598 N N . PRO A 1 84 ? 5.838 12.071 5.515 1.00 73.06 84 PRO A N 1
ATOM 599 C CA . PRO A 1 84 ? 5.786 12.943 4.342 1.00 73.06 84 PRO A CA 1
ATOM 600 C C . PRO A 1 84 ? 7.041 13.817 4.165 1.00 73.06 84 PRO A C 1
ATOM 602 O O . PRO A 1 84 ? 7.251 14.357 3.078 1.00 73.06 84 PRO A O 1
ATOM 605 N N . ALA A 1 85 ? 7.885 13.966 5.194 1.00 77.25 85 ALA A N 1
ATOM 606 C CA . ALA A 1 85 ? 9.158 14.675 5.081 1.00 77.25 85 ALA A CA 1
ATOM 607 C C . ALA A 1 85 ? 10.233 13.855 4.345 1.00 77.25 85 ALA A C 1
ATOM 609 O O . ALA A 1 85 ? 11.122 14.435 3.722 1.00 77.25 85 ALA A O 1
ATOM 610 N N . VAL A 1 86 ? 10.144 12.522 4.394 1.00 78.62 86 VAL A N 1
ATOM 611 C CA . VAL A 1 86 ? 11.182 11.600 3.893 1.00 78.62 86 VAL A CA 1
ATOM 612 C C . VAL A 1 86 ? 10.681 10.754 2.723 1.00 78.62 86 VAL A C 1
ATOM 614 O O . VAL A 1 86 ? 11.430 10.464 1.793 1.00 78.62 86 VAL A O 1
ATOM 617 N N . THR A 1 87 ? 9.406 10.372 2.743 1.00 83.62 87 THR A N 1
ATOM 618 C CA . THR A 1 87 ? 8.799 9.466 1.767 1.00 83.62 87 THR A CA 1
ATOM 619 C C . THR A 1 87 ? 7.967 10.261 0.779 1.00 83.62 87 THR A C 1
ATOM 621 O O . THR A 1 87 ? 6.984 10.902 1.148 1.00 83.62 87 THR A O 1
ATOM 624 N N . MET A 1 88 ? 8.351 10.207 -0.494 1.00 86.62 88 MET A N 1
ATOM 625 C CA . MET A 1 88 ? 7.662 10.917 -1.567 1.00 86.62 88 MET A CA 1
ATOM 626 C C . MET A 1 88 ? 7.232 9.946 -2.653 1.00 86.62 88 MET A C 1
ATOM 628 O O . MET A 1 88 ? 7.998 9.039 -2.980 1.00 86.62 88 MET A O 1
ATOM 632 N N . PRO A 1 89 ? 6.026 10.129 -3.216 1.00 90.44 89 PRO A N 1
ATOM 633 C CA . PRO A 1 89 ? 5.582 9.292 -4.308 1.00 90.44 89 PRO A CA 1
ATOM 634 C C . PRO A 1 89 ? 6.441 9.512 -5.553 1.00 90.44 89 PRO A C 1
ATOM 636 O O . PRO A 1 89 ? 6.833 10.641 -5.862 1.00 90.44 89 PRO A O 1
ATOM 639 N N . VAL A 1 90 ? 6.676 8.429 -6.286 1.00 91.62 90 VAL A N 1
ATOM 640 C CA . VAL A 1 90 ? 7.261 8.459 -7.632 1.00 91.62 90 VAL A CA 1
ATOM 641 C C . VAL A 1 90 ? 6.186 8.199 -8.685 1.00 91.62 90 VAL A C 1
ATOM 643 O O . VAL A 1 90 ? 5.297 7.373 -8.477 1.00 91.62 90 VAL A O 1
ATOM 646 N N . GLU A 1 91 ? 6.248 8.907 -9.812 1.00 92.94 91 GLU A N 1
ATOM 647 C CA . GLU A 1 91 ? 5.294 8.703 -10.904 1.00 92.94 91 GLU A CA 1
ATOM 648 C C . GLU A 1 91 ? 5.545 7.356 -11.595 1.00 92.94 91 GLU A C 1
ATOM 650 O O . GLU A 1 91 ? 6.689 6.998 -11.886 1.00 92.94 91 GLU A O 1
ATOM 655 N N . ILE A 1 92 ? 4.467 6.614 -11.858 1.00 94.06 92 ILE A N 1
ATOM 656 C CA . ILE A 1 92 ? 4.501 5.332 -12.572 1.00 94.06 92 ILE A CA 1
ATOM 657 C C . ILE A 1 92 ? 3.780 5.412 -13.915 1.00 94.06 92 ILE A C 1
ATOM 659 O O . ILE A 1 92 ? 2.911 6.254 -14.147 1.00 94.06 92 ILE A O 1
ATOM 663 N N . SER A 1 93 ? 4.150 4.517 -14.821 1.00 95.12 93 SER A N 1
ATOM 664 C CA . SER A 1 93 ? 3.556 4.400 -16.137 1.00 95.12 93 SER A CA 1
ATOM 665 C C . SER A 1 93 ? 2.192 3.725 -16.062 1.00 95.12 93 SER A C 1
ATOM 667 O O . SER A 1 93 ? 1.858 2.990 -15.129 1.00 95.12 93 SER A O 1
ATOM 669 N N . ARG A 1 94 ? 1.400 3.922 -17.118 1.00 95.19 94 ARG A N 1
ATOM 670 C CA . ARG A 1 94 ? 0.150 3.181 -17.304 1.00 95.19 94 ARG A CA 1
ATOM 671 C C . ARG A 1 94 ? 0.386 1.669 -17.370 1.00 95.19 94 ARG A C 1
ATOM 673 O O . ARG A 1 94 ? -0.422 0.919 -16.844 1.00 95.19 94 ARG A O 1
ATOM 680 N N . ALA A 1 95 ? 1.488 1.230 -17.981 1.00 94.62 95 ALA A N 1
ATOM 681 C CA . ALA A 1 95 ? 1.776 -0.190 -18.156 1.00 94.62 95 ALA A CA 1
ATOM 682 C C . ALA A 1 95 ? 1.984 -0.897 -16.808 1.00 94.62 95 ALA A C 1
ATOM 684 O O . ALA A 1 95 ? 1.414 -1.963 -16.583 1.00 94.62 95 ALA A O 1
ATOM 685 N N . LEU A 1 96 ? 2.736 -0.281 -15.887 1.00 94.75 96 LEU A N 1
ATOM 686 C CA . LEU A 1 96 ? 2.888 -0.811 -14.533 1.00 94.75 96 LEU A CA 1
ATOM 687 C C . LEU A 1 96 ? 1.579 -0.712 -13.735 1.00 94.75 96 LEU A C 1
ATOM 689 O O . LEU A 1 96 ? 1.221 -1.649 -13.024 1.00 94.75 96 LEU A O 1
ATOM 693 N N . PHE A 1 97 ? 0.844 0.396 -13.867 1.00 95.50 97 PHE A N 1
ATOM 694 C CA . PHE A 1 97 ? -0.436 0.589 -13.179 1.00 95.50 97 PHE A CA 1
ATOM 695 C C . PHE A 1 97 ? -1.487 -0.468 -13.562 1.00 95.50 97 PHE A C 1
ATOM 697 O O . PHE A 1 97 ? -2.166 -1.006 -12.683 1.00 95.50 97 PHE A O 1
ATOM 704 N N . ASP A 1 98 ? -1.603 -0.777 -14.854 1.00 94.75 98 ASP A N 1
ATOM 705 C CA . ASP A 1 98 ? -2.547 -1.766 -15.384 1.00 94.75 98 ASP A CA 1
ATOM 706 C C . ASP A 1 98 ? -2.069 -3.209 -15.126 1.00 94.75 98 ASP A C 1
ATOM 708 O O . ASP A 1 98 ? -2.890 -4.114 -14.988 1.00 94.75 98 ASP A O 1
ATOM 712 N N . GLY A 1 99 ? -0.754 -3.428 -15.001 1.00 93.94 99 GLY A N 1
ATOM 713 C CA . GLY A 1 99 ? -0.169 -4.733 -14.672 1.00 93.94 99 GLY A CA 1
ATOM 714 C C . GLY A 1 99 ? -0.340 -5.163 -13.210 1.00 93.94 99 GLY A C 1
ATOM 715 O O . GLY A 1 99 ? -0.186 -6.343 -12.900 1.00 93.94 99 GLY A O 1
ATOM 716 N N . LEU A 1 100 ? -0.663 -4.233 -12.305 1.00 95.12 100 LEU A N 1
ATOM 717 C CA . LEU A 1 100 ? -0.838 -4.506 -10.878 1.00 95.12 100 LEU A CA 1
ATOM 718 C C . LEU A 1 100 ? -2.327 -4.618 -10.508 1.00 95.12 100 LEU A C 1
ATOM 720 O O . LEU A 1 100 ? -3.072 -3.645 -10.681 1.00 95.12 100 LEU A O 1
ATOM 724 N N . PRO A 1 101 ? -2.770 -5.747 -9.918 1.00 96.25 101 PRO A N 1
ATOM 725 C CA . PRO A 1 101 ? -4.136 -5.906 -9.436 1.00 96.25 101 PRO A CA 1
ATOM 726 C C . PRO A 1 101 ? -4.533 -4.809 -8.446 1.00 96.25 101 PRO A C 1
ATOM 728 O O . PRO A 1 101 ? -3.835 -4.549 -7.459 1.00 96.25 101 PRO A O 1
ATOM 731 N N . ALA A 1 102 ? -5.681 -4.183 -8.701 1.00 95.94 102 ALA A N 1
ATOM 732 C CA . ALA A 1 102 ? -6.271 -3.213 -7.794 1.00 95.94 102 ALA A CA 1
ATOM 733 C C . ALA A 1 102 ? -6.909 -3.912 -6.590 1.00 95.94 102 ALA A C 1
ATOM 735 O O . ALA A 1 102 ? -7.556 -4.949 -6.719 1.00 95.94 102 ALA A O 1
ATOM 736 N N . THR A 1 103 ? -6.765 -3.299 -5.423 1.00 95.56 103 THR A N 1
ATOM 737 C CA . THR A 1 103 ? -7.446 -3.697 -4.190 1.00 95.56 103 THR A CA 1
ATOM 738 C C . THR A 1 103 ? -8.157 -2.512 -3.559 1.00 95.56 103 THR A C 1
ATOM 740 O O . THR A 1 103 ? -8.011 -1.377 -4.019 1.00 95.56 103 THR A O 1
ATOM 743 N N . GLU A 1 104 ? -8.932 -2.788 -2.510 1.00 92.00 104 GLU A N 1
ATOM 744 C CA . GLU A 1 104 ? -9.664 -1.767 -1.769 1.00 92.00 104 GLU A CA 1
ATOM 745 C C . GLU A 1 104 ? -8.725 -0.640 -1.293 1.00 92.00 104 GLU A C 1
ATOM 747 O O . GLU A 1 104 ? -7.598 -0.920 -0.862 1.00 92.00 104 GLU A O 1
ATOM 752 N N . PRO A 1 105 ? -9.157 0.633 -1.354 1.00 92.69 105 PRO A N 1
ATOM 753 C CA . PRO A 1 105 ? -8.384 1.742 -0.815 1.00 92.69 105 PRO A CA 1
ATOM 754 C C . PRO A 1 105 ? -8.003 1.527 0.653 1.00 92.69 105 PRO A C 1
ATOM 756 O O . PRO A 1 105 ? -8.829 1.117 1.472 1.00 92.69 105 PRO A O 1
ATOM 759 N N . LEU A 1 106 ? -6.763 1.871 0.999 1.00 90.12 106 LEU A N 1
ATOM 760 C CA . LEU A 1 106 ? -6.275 1.859 2.373 1.00 90.12 106 LEU A CA 1
ATOM 761 C C . LEU A 1 106 ? -6.876 3.051 3.110 1.00 90.12 106 LEU A C 1
ATOM 763 O O . LEU A 1 106 ? -6.375 4.173 3.053 1.00 90.12 106 LEU A O 1
ATOM 767 N N . ARG A 1 107 ? -7.985 2.792 3.794 1.00 88.00 107 ARG A N 1
ATOM 768 C CA . ARG A 1 107 ? -8.669 3.747 4.660 1.00 88.00 107 ARG A CA 1
ATOM 769 C C . ARG A 1 107 ? -8.968 3.108 6.002 1.00 88.00 107 ARG A C 1
ATOM 771 O O . ARG A 1 107 ? -9.066 1.887 6.113 1.00 88.00 107 ARG A O 1
ATOM 778 N N . VAL A 1 108 ? -9.141 3.950 7.012 1.00 82.38 108 VAL A N 1
ATOM 779 C CA . VAL A 1 108 ? -9.595 3.493 8.323 1.00 82.38 108 VAL A CA 1
ATOM 780 C C . VAL A 1 108 ? -10.995 2.879 8.169 1.00 82.38 108 VAL A C 1
ATOM 782 O O . VAL A 1 108 ? -11.892 3.561 7.652 1.00 82.38 108 VAL A O 1
ATOM 785 N N . PRO A 1 109 ? -11.197 1.611 8.576 1.00 78.44 109 PRO A N 1
ATOM 786 C CA . PRO A 1 109 ? -12.504 0.973 8.514 1.00 78.44 109 PRO A CA 1
ATOM 787 C C . PRO A 1 109 ? -13.540 1.778 9.298 1.00 78.44 109 PRO A C 1
ATOM 789 O O . PRO A 1 109 ? -13.279 2.219 10.416 1.00 78.44 109 PRO A O 1
ATOM 792 N N . GLN A 1 110 ? -14.719 1.969 8.710 1.00 81.94 110 GLN A N 1
ATOM 793 C CA . GLN A 1 110 ? -15.830 2.610 9.405 1.00 81.94 110 GLN A CA 1
ATOM 794 C C . GLN A 1 110 ? -16.521 1.574 10.292 1.00 81.94 110 GLN A C 1
ATOM 796 O O . GLN A 1 110 ? -16.961 0.534 9.804 1.00 81.94 110 GLN A O 1
ATOM 801 N N . VAL A 1 111 ? -16.607 1.862 11.588 1.00 81.25 111 VAL A N 1
ATOM 802 C CA . VAL A 1 111 ? -17.369 1.060 12.548 1.00 81.25 111 VAL A CA 1
ATOM 803 C C . VAL A 1 111 ? -18.712 1.750 12.765 1.00 81.25 111 VAL A C 1
ATOM 805 O O . VAL A 1 111 ? -18.753 2.931 13.110 1.00 81.25 111 VAL A O 1
ATOM 808 N N . ALA A 1 112 ? -19.810 1.029 12.537 1.00 83.56 112 ALA A N 1
ATOM 809 C CA . ALA A 1 112 ? -21.147 1.554 12.800 1.00 83.56 112 ALA A CA 1
ATOM 810 C C . ALA A 1 112 ? -21.283 1.934 14.282 1.00 83.56 112 ALA A C 1
ATOM 812 O O . ALA A 1 112 ? -20.751 1.241 15.144 1.00 83.56 112 ALA A O 1
ATOM 813 N N . GLU A 1 113 ? -21.973 3.039 14.568 1.00 84.69 113 GLU A N 1
ATOM 814 C CA . GLU A 1 113 ? -22.186 3.552 15.932 1.00 84.69 113 GLU A CA 1
ATOM 815 C C . GLU A 1 113 ? -20.891 3.814 16.728 1.00 84.69 113 GLU A C 1
ATOM 817 O O . GLU A 1 113 ? -20.911 3.817 17.960 1.00 84.69 113 GLU A O 1
ATOM 822 N N . ALA A 1 114 ? -19.757 4.046 16.052 1.00 84.88 114 ALA A N 1
ATOM 823 C CA . ALA A 1 114 ? -18.494 4.366 16.713 1.00 84.88 114 ALA A CA 1
ATOM 824 C C . ALA A 1 114 ? -18.647 5.537 17.703 1.00 84.88 114 ALA A C 1
ATOM 826 O O . ALA A 1 114 ? -19.245 6.566 17.390 1.00 84.88 114 ALA A O 1
ATOM 827 N N . GLY A 1 115 ? -18.097 5.374 18.907 1.00 85.69 115 GLY A N 1
ATOM 828 C CA . GLY A 1 115 ? -18.213 6.336 20.007 1.00 85.69 115 GLY A CA 1
ATOM 829 C C . GLY A 1 115 ? -19.472 6.187 20.868 1.00 85.69 115 GLY A C 1
ATOM 830 O O . GLY A 1 115 ? -19.550 6.812 21.923 1.00 85.69 115 GLY A O 1
ATOM 831 N N . SER A 1 116 ? -20.442 5.354 20.481 1.00 90.00 116 SER A N 1
ATOM 832 C CA . SER A 1 116 ? -21.576 5.030 21.353 1.00 90.00 116 SER A CA 1
ATOM 833 C C . SER A 1 116 ? -21.149 4.126 22.523 1.00 90.00 116 SER A C 1
ATOM 835 O O . SER A 1 116 ? -20.183 3.363 22.390 1.00 90.00 116 SER A O 1
ATOM 837 N N . PRO A 1 117 ? -21.842 4.176 23.677 1.00 90.62 117 PRO A N 1
ATOM 838 C CA . PRO A 1 117 ? -21.563 3.276 24.793 1.00 90.62 117 PRO A CA 1
ATOM 839 C C . PRO A 1 117 ? -21.706 1.806 24.387 1.00 90.62 117 PRO A C 1
ATOM 841 O O . PRO A 1 117 ? -22.700 1.410 23.778 1.00 90.62 117 PRO A O 1
ATOM 844 N N . SER A 1 118 ? -20.733 0.976 24.758 1.00 87.62 118 SER A N 1
ATOM 845 C CA . SER A 1 118 ? -20.803 -0.455 24.473 1.00 87.62 118 SER A CA 1
ATOM 846 C C . SER A 1 118 ? -21.833 -1.163 25.353 1.00 87.62 118 SER A C 1
ATOM 848 O O . SER A 1 118 ? -21.889 -0.955 26.564 1.00 87.62 118 SER A O 1
ATOM 850 N N . LYS A 1 119 ? -22.589 -2.083 24.745 1.00 89.06 119 LYS A N 1
ATOM 851 C CA . LYS A 1 119 ? -23.470 -3.029 25.450 1.00 89.06 119 LYS A CA 1
ATOM 852 C C . LYS A 1 119 ? -22.708 -4.215 26.059 1.00 89.06 119 LYS A C 1
ATOM 854 O O . LYS A 1 119 ? -23.232 -4.882 26.943 1.00 89.06 119 LYS A O 1
ATOM 859 N N . TRP A 1 120 ? -21.487 -4.475 25.587 1.00 84.75 120 TRP A N 1
ATOM 860 C CA . TRP A 1 120 ? -20.697 -5.664 25.929 1.00 84.75 120 TRP A CA 1
ATOM 861 C C . TRP A 1 120 ? -19.644 -5.394 27.000 1.00 84.75 120 TRP A C 1
ATOM 863 O O . TRP A 1 120 ? -19.361 -6.261 27.822 1.00 84.75 120 TRP A O 1
ATOM 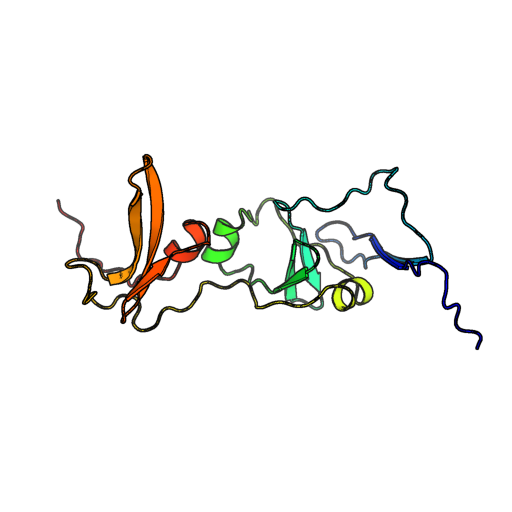873 N N . VAL A 1 121 ? -19.056 -4.195 26.991 1.00 85.62 121 VAL A N 1
ATOM 874 C CA . VAL A 1 121 ? -17.998 -3.807 27.930 1.00 85.62 121 VAL A CA 1
ATOM 875 C C . VAL A 1 121 ? -18.383 -2.497 28.599 1.00 85.62 121 VAL A C 1
ATOM 877 O O . VAL A 1 121 ? -18.342 -1.431 27.983 1.00 85.62 121 VAL A O 1
ATOM 880 N N . GLN A 1 122 ? -18.751 -2.577 29.878 1.00 87.56 122 GLN A N 1
ATOM 881 C CA . GLN A 1 122 ? -19.118 -1.400 30.660 1.00 87.56 122 GLN A CA 1
ATOM 882 C C . GLN A 1 122 ? -17.960 -0.396 30.723 1.00 87.56 122 GLN A C 1
ATOM 884 O O . GLN A 1 122 ? -16.807 -0.768 30.929 1.00 87.56 122 GLN A O 1
ATOM 889 N N . GLY A 1 123 ? -18.275 0.886 30.533 1.00 87.38 123 GLY A N 1
ATOM 890 C CA . GLY A 1 123 ? -17.282 1.965 30.518 1.00 87.38 123 GLY A CA 1
ATOM 891 C C . GLY A 1 123 ? -16.442 2.054 29.238 1.00 87.38 123 GLY A C 1
ATOM 892 O O . GLY A 1 123 ? -15.560 2.905 29.167 1.00 87.38 123 GLY A O 1
ATOM 893 N N . SER A 1 124 ? -16.711 1.216 28.231 1.00 90.12 124 SER A N 1
ATOM 894 C CA . SER A 1 124 ? -16.086 1.292 26.908 1.00 90.12 124 SER A CA 1
ATOM 895 C C . SER A 1 124 ? -17.074 1.773 25.841 1.00 90.12 124 SER A C 1
ATOM 897 O O . SER A 1 124 ? -18.279 1.877 26.081 1.00 90.12 124 SER A O 1
ATOM 899 N N . GLN A 1 125 ? -16.559 2.050 24.646 1.00 91.75 125 GLN A N 1
ATOM 900 C CA . GLN A 1 125 ? -17.328 2.558 23.513 1.00 91.75 125 GLN A CA 1
ATOM 901 C C . GLN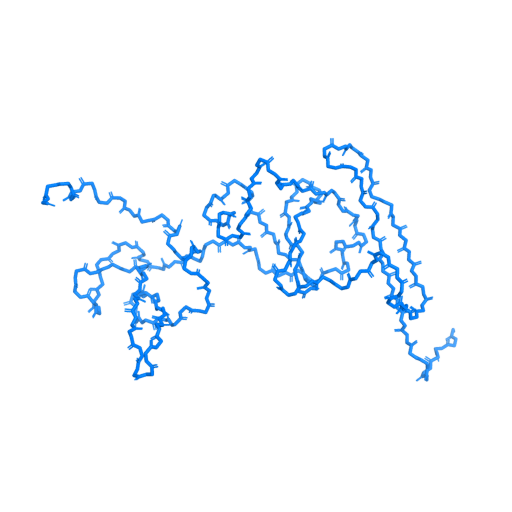 A 1 125 ? -17.115 1.704 22.266 1.00 91.75 125 GLN A C 1
ATOM 903 O O . GLN A 1 125 ? -16.039 1.139 22.055 1.00 91.75 125 GLN A O 1
ATOM 908 N N . VAL A 1 126 ? -18.133 1.628 21.416 1.00 89.25 126 VAL A N 1
ATOM 909 C CA . VAL A 1 126 ? -18.032 0.994 20.101 1.00 89.25 126 VAL A CA 1
ATOM 910 C C . VAL A 1 126 ? -16.910 1.663 19.293 1.00 89.25 126 VAL A C 1
ATOM 912 O O . VAL A 1 126 ? -16.759 2.884 19.302 1.00 89.25 126 VAL A O 1
ATOM 915 N N . GLY A 1 127 ? -16.086 0.859 18.623 1.00 84.25 127 GLY A N 1
ATOM 916 C CA . GLY A 1 127 ? -14.866 1.279 17.932 1.00 84.25 127 GLY A CA 1
ATOM 917 C C . GLY A 1 127 ? -13.602 1.266 18.802 1.00 84.25 127 GLY A C 1
ATOM 918 O O . GLY A 1 127 ? -12.509 1.454 18.272 1.00 84.25 127 GLY A O 1
ATOM 919 N N . ALA A 1 128 ? -13.706 1.018 20.114 1.00 86.31 128 ALA A N 1
ATOM 920 C CA . ALA A 1 128 ? -12.534 0.863 20.973 1.00 86.31 128 ALA A CA 1
ATOM 921 C C . ALA A 1 128 ? -11.756 -0.427 20.660 1.00 86.31 128 ALA A C 1
ATOM 923 O O . ALA A 1 128 ? -12.336 -1.460 20.313 1.00 86.31 128 ALA A O 1
ATOM 924 N N . VAL A 1 129 ? -10.433 -0.370 20.836 1.00 86.50 129 VAL A N 1
ATOM 925 C CA . VAL A 1 129 ? -9.551 -1.540 20.762 1.00 86.50 129 VAL A CA 1
ATOM 926 C C . VAL A 1 129 ? -9.339 -2.089 22.169 1.00 86.50 129 VAL A C 1
ATOM 928 O O . VAL A 1 129 ? -8.915 -1.369 23.071 1.00 86.50 129 VAL A O 1
ATOM 931 N N . LEU A 1 130 ? -9.630 -3.371 22.351 1.00 86.88 130 LEU A N 1
ATOM 932 C CA . LEU A 1 130 ? -9.436 -4.117 23.585 1.00 86.88 130 LEU A CA 1
ATOM 933 C C . LEU A 1 130 ? -8.198 -5.003 23.453 1.00 86.88 130 LEU A C 1
ATOM 935 O O . LEU A 1 130 ? -7.995 -5.649 22.423 1.00 86.88 130 LEU A O 1
ATOM 939 N N . GLN A 1 131 ? -7.398 -5.071 24.513 1.00 86.94 131 GLN A N 1
ATOM 940 C CA . GLN A 1 131 ? -6.277 -5.998 24.626 1.00 86.94 131 GLN A CA 1
ATOM 941 C C . GLN A 1 131 ? -6.648 -7.106 25.611 1.00 86.94 131 GLN A C 1
ATOM 943 O O . GLN A 1 131 ? -6.980 -6.834 26.762 1.00 86.94 131 GLN A O 1
ATOM 948 N N . ALA A 1 132 ? -6.570 -8.356 25.167 1.00 84.69 132 ALA A N 1
ATOM 949 C CA . ALA A 1 132 ? -6.758 -9.528 26.009 1.00 84.69 132 ALA A CA 1
ATOM 950 C C . ALA A 1 132 ? -5.433 -10.279 26.163 1.00 84.69 132 ALA A C 1
ATOM 952 O O . ALA A 1 132 ? -4.713 -10.489 25.184 1.00 84.69 132 ALA A O 1
ATOM 953 N N . GLN A 1 133 ? -5.126 -10.708 27.386 1.00 85.19 133 GLN A N 1
ATOM 954 C CA . GLN A 1 133 ? -4.011 -11.617 27.637 1.00 85.19 133 GLN A CA 1
ATOM 955 C C . GLN A 1 133 ? -4.455 -13.047 27.328 1.00 85.19 133 GLN A C 1
ATOM 957 O O . GLN A 1 133 ? -5.511 -13.499 27.766 1.00 85.19 133 GLN A O 1
ATOM 962 N N . THR A 1 134 ? -3.659 -13.757 26.541 1.00 80.38 134 THR A N 1
ATOM 963 C CA . THR A 1 134 ? -3.886 -15.167 26.222 1.00 80.38 134 THR A CA 1
ATOM 964 C C . THR A 1 134 ? -3.288 -16.052 27.306 1.00 80.38 134 THR A C 1
ATOM 966 O O . THR A 1 134 ? -2.306 -15.684 27.948 1.00 80.38 134 THR A O 1
ATOM 969 N N . ALA A 1 135 ? -3.834 -17.259 27.471 1.00 79.12 135 ALA A N 1
ATOM 970 C CA . ALA A 1 135 ? -3.326 -18.237 28.437 1.00 79.12 135 ALA A CA 1
ATOM 971 C C . ALA A 1 135 ? -1.843 -18.611 28.214 1.00 79.12 135 ALA A C 1
ATOM 973 O O . ALA A 1 135 ? -1.176 -19.048 29.143 1.00 79.12 135 ALA A O 1
ATOM 974 N N . GLY A 1 136 ? -1.320 -18.408 26.998 1.00 79.62 136 GLY A N 1
ATOM 975 C CA . GLY A 1 136 ? 0.093 -18.601 26.657 1.00 79.62 136 GLY A CA 1
ATOM 976 C C . GLY A 1 136 ? 0.994 -17.381 26.895 1.00 79.62 136 GLY A C 1
ATOM 977 O O . GLY A 1 136 ? 2.135 -17.395 26.450 1.00 79.62 136 GLY A O 1
ATOM 978 N N . GLY A 1 137 ? 0.499 -16.309 27.527 1.00 80.00 137 GLY A N 1
ATOM 979 C CA . GLY A 1 137 ? 1.279 -15.099 27.828 1.00 80.00 137 GLY A CA 1
ATOM 980 C C . GLY A 1 137 ? 1.409 -14.091 26.677 1.00 80.00 137 GLY A C 1
ATOM 981 O O . GLY A 1 137 ? 2.095 -13.084 26.820 1.00 80.00 137 GLY A O 1
ATOM 982 N N . GLY A 1 138 ? 0.752 -14.325 25.537 1.00 80.31 138 GLY A N 1
ATOM 983 C CA . GLY A 1 138 ? 0.681 -13.367 24.428 1.00 80.31 138 GLY A CA 1
ATOM 984 C C . GLY A 1 138 ? -0.486 -12.387 24.568 1.00 80.31 138 GLY A C 1
ATOM 985 O O . GLY A 1 138 ? -1.494 -12.709 25.192 1.00 80.31 138 GLY A O 1
ATOM 986 N N . SER A 1 139 ? -0.400 -11.220 23.932 1.00 83.56 139 SER A N 1
ATOM 987 C CA . SER A 1 139 ? -1.521 -10.276 23.823 1.00 83.56 139 SER A CA 1
ATOM 988 C C . SER A 1 139 ? -2.280 -10.452 22.508 1.00 83.56 139 SER A C 1
ATOM 990 O O . SER A 1 139 ? -1.674 -10.621 21.451 1.00 83.56 139 SER A O 1
ATOM 992 N N . GLN A 1 140 ? -3.607 -10.377 22.563 1.00 84.75 140 GLN A N 1
ATOM 993 C CA . GLN A 1 140 ? -4.487 -10.339 21.396 1.00 84.75 140 GLN A CA 1
ATOM 994 C C . GLN A 1 140 ? -5.329 -9.069 21.397 1.00 84.75 140 GLN A C 1
ATOM 996 O O . GLN A 1 140 ? -5.778 -8.618 22.449 1.00 84.75 140 GLN A O 1
ATOM 1001 N N . PHE A 1 141 ? -5.564 -8.525 20.204 1.00 86.25 141 PHE A N 1
ATOM 1002 C CA . PHE A 1 141 ? -6.327 -7.299 20.017 1.00 86.25 141 PHE A CA 1
ATOM 1003 C C . PHE A 1 141 ? -7.693 -7.586 19.409 1.00 86.25 141 PHE A C 1
ATOM 1005 O O . PHE A 1 141 ? -7.831 -8.380 18.474 1.00 86.25 141 PHE A O 1
ATOM 1012 N N . TYR A 1 142 ? -8.698 -6.898 19.930 1.00 86.69 142 TYR A N 1
ATOM 1013 C CA . TYR A 1 142 ? -10.081 -6.987 19.492 1.00 86.69 142 TYR A CA 1
ATOM 1014 C C . TYR A 1 142 ? -10.627 -5.583 19.262 1.00 86.69 142 TYR A C 1
ATOM 1016 O O . TYR A 1 142 ? -10.298 -4.666 20.004 1.00 86.69 142 TYR A O 1
ATOM 1024 N N . VAL A 1 143 ? -11.465 -5.410 18.249 1.00 87.56 143 VAL A N 1
ATOM 1025 C CA . VAL A 1 143 ? -12.233 -4.185 18.018 1.00 87.56 143 VAL A CA 1
ATOM 1026 C C . VAL A 1 143 ? -13.653 -4.426 18.506 1.00 87.56 143 VAL A C 1
ATOM 1028 O O . VAL A 1 143 ? -14.259 -5.454 18.191 1.00 87.56 143 VAL A O 1
ATOM 1031 N N . LEU A 1 144 ? -14.170 -3.486 19.289 1.00 87.00 144 LEU A N 1
ATOM 1032 C CA . LEU A 1 144 ? -15.525 -3.525 19.819 1.00 87.00 144 LEU A CA 1
ATOM 1033 C C . LEU A 1 144 ? -16.508 -3.002 18.767 1.00 87.00 144 LEU A C 1
ATOM 1035 O O . LEU A 1 144 ? -16.379 -1.873 18.300 1.00 87.00 144 LEU A O 1
ATOM 1039 N N . LEU A 1 145 ? -17.481 -3.819 18.388 1.00 87.81 145 LEU A N 1
ATOM 1040 C CA . LEU A 1 145 ? -18.552 -3.498 17.444 1.00 87.81 145 LEU A CA 1
ATOM 1041 C C . LEU A 1 145 ? -19.882 -3.342 18.213 1.00 87.81 145 LEU A C 1
ATOM 1043 O O . LEU A 1 145 ? -19.957 -3.768 19.370 1.00 87.81 145 LEU A O 1
ATOM 1047 N N . PRO A 1 146 ? -20.943 -2.769 17.608 1.00 84.06 146 PRO A N 1
ATOM 1048 C CA . PRO A 1 146 ? -22.258 -2.680 18.258 1.00 84.06 146 PRO A CA 1
ATOM 1049 C C . PRO A 1 146 ? -22.774 -4.047 18.725 1.00 84.06 146 PRO A C 1
ATOM 1051 O O . PRO A 1 146 ? -23.261 -4.202 19.848 1.00 84.06 146 PRO A O 1
ATOM 1054 N N . ASP A 1 147 ? -22.574 -5.057 17.876 1.00 85.75 147 ASP A N 1
ATOM 1055 C CA . ASP A 1 147 ? -23.159 -6.388 18.033 1.00 85.75 147 ASP A CA 1
ATOM 1056 C C . ASP A 1 147 ? -22.154 -7.447 18.516 1.00 85.75 147 ASP A C 1
ATOM 1058 O O . ASP A 1 147 ? -22.486 -8.628 18.578 1.00 85.75 147 ASP A O 1
ATOM 1062 N N . GLY A 1 148 ? -20.925 -7.057 18.877 1.00 85.69 148 GLY A N 1
ATOM 1063 C CA . GLY A 1 148 ? -19.944 -8.004 19.408 1.00 85.69 148 GLY A CA 1
ATOM 1064 C C . GLY A 1 148 ? -18.502 -7.510 19.391 1.00 85.69 148 GLY A C 1
ATOM 1065 O O . GLY A 1 148 ? -18.224 -6.315 19.432 1.00 85.69 148 GLY A O 1
ATOM 1066 N N . VAL A 1 149 ? -17.561 -8.452 19.333 1.00 86.12 149 VAL A N 1
ATOM 1067 C CA . VAL A 1 149 ? -16.121 -8.179 19.232 1.00 86.12 149 VAL A CA 1
ATOM 1068 C C . VAL A 1 149 ? -15.530 -8.905 18.034 1.00 86.12 149 VAL A C 1
ATOM 1070 O O . VAL A 1 149 ? -15.835 -10.070 17.788 1.00 86.12 149 VAL A O 1
ATOM 1073 N N . GLN A 1 150 ? -14.646 -8.233 17.303 1.00 86.19 150 GLN A N 1
ATOM 1074 C CA . GLN A 1 150 ? -13.923 -8.822 16.180 1.00 86.19 150 GLN A CA 1
ATOM 1075 C C . GLN A 1 150 ? -12.427 -8.822 16.470 1.00 86.19 150 GLN A C 1
ATOM 1077 O O . GLN A 1 150 ? -11.863 -7.799 16.854 1.00 86.19 150 GLN A O 1
ATOM 1082 N N . ARG A 1 151 ? -11.755 -9.960 16.266 1.00 82.56 151 ARG A N 1
ATOM 1083 C CA . ARG A 1 151 ? -10.292 -10.022 16.366 1.00 82.56 151 ARG A CA 1
ATOM 1084 C C . ARG A 1 151 ? -9.676 -9.095 15.317 1.00 82.56 151 ARG A C 1
ATOM 1086 O O . ARG A 1 151 ? -9.950 -9.251 14.127 1.00 82.56 151 ARG A O 1
ATOM 1093 N N . SER A 1 152 ? -8.819 -8.173 15.750 1.00 68.25 152 SER A N 1
ATOM 1094 C CA . SER A 1 152 ? -8.030 -7.373 14.817 1.00 68.25 152 SER A CA 1
ATOM 1095 C C . SER A 1 152 ? -6.846 -8.195 14.333 1.00 68.25 152 SER A C 1
ATOM 1097 O O . SER A 1 152 ? -6.008 -8.615 15.130 1.00 68.25 152 SER A O 1
ATOM 1099 N N . ILE A 1 153 ? -6.771 -8.416 13.020 1.00 61.00 153 ILE A N 1
ATOM 1100 C CA . ILE A 1 153 ? -5.552 -8.923 12.371 1.00 61.00 153 ILE A CA 1
ATOM 1101 C C . ILE A 1 153 ? -4.606 -7.780 11.978 1.00 61.00 153 ILE A C 1
ATOM 1103 O O . ILE A 1 153 ? -3.472 -8.019 11.577 1.00 61.00 153 ILE A O 1
ATOM 1107 N N . VAL A 1 154 ? -5.102 -6.541 12.041 1.00 52.03 154 VAL A N 1
ATOM 1108 C CA . VAL A 1 154 ? -4.412 -5.332 11.598 1.00 52.03 154 VAL A CA 1
ATOM 1109 C C . VAL A 1 154 ? -3.715 -4.694 12.797 1.00 52.03 154 VAL A C 1
ATOM 1111 O O . VAL A 1 154 ? -4.237 -4.726 13.917 1.00 52.03 154 VAL A O 1
ATOM 1114 N N . SER A 1 155 ? -2.524 -4.136 12.573 1.00 49.19 155 SER A N 1
ATOM 1115 C CA . SER A 1 155 ? -1.730 -3.505 13.624 1.00 49.19 155 SER A CA 1
ATOM 1116 C C . SER A 1 155 ? -2.497 -2.356 14.302 1.00 49.19 155 SER A C 1
ATOM 1118 O O . SER A 1 155 ? -3.231 -1.598 13.662 1.00 49.19 155 SER A O 1
ATOM 1120 N N . TRP A 1 156 ? -2.287 -2.223 15.619 1.00 43.06 156 TRP A N 1
ATOM 1121 C CA . TRP A 1 156 ? -2.879 -1.223 16.524 1.00 43.06 156 TRP A CA 1
ATOM 1122 C C . TRP A 1 156 ? -3.057 0.192 15.923 1.00 43.06 156 TRP A C 1
ATOM 1124 O O . TRP A 1 156 ? -4.150 0.751 16.076 1.00 43.06 156 TRP A O 1
ATOM 1134 N N . PRO A 1 157 ? -2.069 0.798 15.225 1.00 51.72 157 PRO A N 1
ATOM 1135 C CA . PRO A 1 157 ? -2.179 2.204 14.836 1.00 51.72 157 PRO A CA 1
ATOM 1136 C C . PRO A 1 157 ? -3.322 2.508 13.849 1.00 51.72 157 PRO A C 1
ATOM 1138 O O . PRO A 1 157 ? -3.872 3.607 13.916 1.00 51.72 157 PRO A O 1
ATOM 1141 N N . ILE A 1 158 ? -3.763 1.549 13.016 1.00 51.16 158 ILE A N 1
ATOM 1142 C CA . ILE A 1 158 ? -4.826 1.800 12.017 1.00 51.16 158 ILE A CA 1
ATOM 1143 C C . ILE A 1 158 ? -6.195 1.982 12.685 1.00 51.16 158 ILE A C 1
ATOM 1145 O O . ILE A 1 158 ? -6.959 2.861 12.287 1.00 51.16 158 ILE A O 1
ATOM 1149 N N . CYS A 1 159 ? -6.511 1.187 13.711 1.00 49.28 159 CYS A N 1
ATOM 1150 C CA . CYS A 1 159 ? -7.803 1.272 14.398 1.00 49.28 159 CYS A CA 1
ATOM 1151 C C . CYS A 1 159 ? -7.890 2.476 15.342 1.00 49.28 159 CYS A C 1
ATOM 1153 O O . CYS A 1 159 ? -8.922 3.139 15.387 1.00 49.28 159 CYS A O 1
ATOM 1155 N N . CYS A 1 160 ? -6.819 2.791 16.076 1.00 50.72 160 CYS A N 1
ATOM 1156 C CA . CYS A 1 160 ? -6.842 3.895 17.043 1.00 50.72 160 CYS A CA 1
ATOM 1157 C C . CYS A 1 160 ? -6.908 5.284 16.409 1.00 50.72 160 CYS A C 1
ATOM 1159 O O . CYS A 1 160 ? -7.225 6.247 17.100 1.00 50.72 160 CYS A O 1
ATOM 1161 N N . ALA A 1 161 ? -6.604 5.396 15.119 1.00 46.97 161 ALA A N 1
ATOM 1162 C CA . ALA A 1 161 ? -6.602 6.666 14.421 1.00 46.97 161 ALA A CA 1
ATOM 1163 C C . ALA A 1 161 ? -7.937 6.979 13.705 1.00 46.97 161 ALA A C 1
ATOM 1165 O O . ALA A 1 161 ? -8.057 8.016 13.050 1.00 46.97 161 ALA A O 1
ATOM 1166 N N . ALA A 1 162 ? -8.966 6.133 13.874 1.00 49.25 162 ALA A N 1
ATOM 1167 C CA . ALA A 1 162 ? -10.352 6.539 13.640 1.00 49.25 162 ALA A CA 1
ATOM 1168 C C . ALA A 1 162 ? -10.706 7.699 14.590 1.00 49.25 162 ALA A C 1
ATOM 1170 O O . ALA A 1 162 ? -10.331 7.635 15.763 1.00 49.25 162 ALA A O 1
ATOM 1171 N N . PRO A 1 163 ? -11.411 8.751 14.134 1.00 40.38 163 PRO A N 1
ATOM 1172 C CA . PRO A 1 163 ? -11.790 9.854 15.004 1.00 40.38 163 PRO A CA 1
ATOM 1173 C C . PRO A 1 163 ? -12.721 9.332 16.100 1.00 40.38 163 PRO A C 1
ATOM 1175 O O . PRO A 1 163 ? -13.906 9.092 15.879 1.00 40.38 163 PRO A O 1
ATOM 1178 N N . THR A 1 164 ? -12.177 9.150 17.298 1.00 44.94 164 THR A N 1
ATOM 1179 C CA . THR A 1 164 ? -12.981 9.078 18.507 1.00 44.94 164 THR A CA 1
ATOM 1180 C C . THR A 1 164 ? -13.607 10.458 18.713 1.00 44.94 164 THR A C 1
ATOM 1182 O O . THR A 1 164 ? -12.900 11.468 18.616 1.00 44.94 164 THR A O 1
ATOM 1185 N N . PRO A 1 165 ? -14.921 10.556 18.983 1.00 33.97 165 PRO A N 1
ATOM 1186 C CA . PRO A 1 165 ? -15.474 11.806 19.467 1.00 33.97 165 PRO A CA 1
ATOM 1187 C C . PRO A 1 165 ? -14.730 12.137 20.763 1.00 33.97 165 PRO A C 1
ATOM 1189 O O . PRO A 1 165 ? -14.781 11.377 21.728 1.00 33.97 165 PRO A O 1
ATOM 1192 N N . MET A 1 166 ? -13.962 13.227 20.754 1.00 30.19 166 MET A N 1
ATOM 1193 C CA . MET A 1 166 ? -13.290 13.747 21.941 1.00 30.19 166 MET A CA 1
ATOM 1194 C C . MET A 1 166 ? -14.360 14.091 22.985 1.00 30.19 166 MET A C 1
ATOM 1196 O O . MET A 1 166 ? -14.963 15.164 22.924 1.00 30.19 166 MET A O 1
ATOM 1200 N N . ASP A 1 167 ? -14.589 13.207 23.958 1.00 35.91 167 ASP A N 1
ATOM 1201 C CA . ASP A 1 167 ? -15.267 13.597 25.189 1.00 35.91 167 ASP A CA 1
ATOM 1202 C C . ASP A 1 167 ? -14.299 14.457 26.006 1.00 35.91 167 ASP A C 1
ATOM 1204 O O . ASP A 1 167 ? -13.325 13.993 26.602 1.00 35.91 167 ASP A O 1
ATOM 1208 N N . ARG A 1 168 ? -14.556 15.764 25.990 1.00 36.94 168 ARG A N 1
ATOM 1209 C CA . ARG A 1 168 ? -13.753 16.803 26.640 1.00 36.94 168 ARG A CA 1
ATOM 1210 C C . ARG A 1 168 ? -13.928 16.822 28.171 1.00 36.94 168 ARG A C 1
ATOM 1212 O O . ARG A 1 168 ? -13.594 17.830 28.788 1.00 36.94 168 ARG A O 1
ATOM 1219 N N . ARG A 1 169 ? -14.454 15.756 28.792 1.00 33.47 169 ARG A N 1
ATOM 1220 C CA . ARG A 1 169 ? -14.825 15.701 30.221 1.00 33.47 169 ARG A CA 1
ATOM 1221 C C . ARG A 1 169 ? -14.038 14.726 31.100 1.00 33.47 169 ARG A C 1
ATOM 1223 O O . ARG A 1 169 ? -14.561 14.273 32.111 1.00 33.47 169 ARG A O 1
ATOM 1230 N N . ARG A 1 170 ? -12.769 14.447 30.793 1.00 35.88 170 ARG A N 1
ATOM 1231 C CA . ARG A 1 170 ? -11.839 13.851 31.776 1.00 35.88 170 ARG A CA 1
ATOM 1232 C C . ARG A 1 170 ? -10.441 14.466 31.692 1.00 35.88 170 ARG A C 1
ATOM 1234 O O . ARG A 1 170 ? -9.484 13.829 31.266 1.00 35.88 170 ARG A O 1
ATOM 1241 N N . ARG A 1 171 ? -10.335 15.734 32.091 1.00 30.23 171 ARG A N 1
ATOM 1242 C CA . ARG A 1 171 ? -9.197 16.183 32.904 1.00 30.23 171 ARG A CA 1
ATOM 1243 C C . ARG A 1 171 ? -9.715 16.284 34.335 1.00 30.23 171 ARG A C 1
ATOM 1245 O O . ARG A 1 171 ? -10.895 16.571 34.504 1.00 30.23 171 ARG A O 1
ATOM 1252 N N . ASP A 1 172 ? -8.833 16.020 35.285 1.00 31.83 172 ASP A N 1
ATOM 1253 C CA . ASP A 1 172 ? -9.067 15.904 36.729 1.00 31.83 172 ASP A CA 1
ATOM 1254 C C . ASP A 1 172 ? -9.399 14.467 37.146 1.00 31.83 172 ASP A C 1
ATOM 1256 O O . ASP A 1 172 ? -10.564 14.094 37.254 1.00 31.83 172 ASP A O 1
ATOM 1260 N N . TRP A 1 173 ? -8.350 13.642 37.241 1.00 33.97 173 TRP A N 1
ATOM 1261 C CA . TRP A 1 173 ? -7.890 12.930 38.446 1.00 33.97 173 TRP A CA 1
ATOM 1262 C C . TRP A 1 173 ? -6.433 12.507 38.227 1.00 33.97 173 TRP A C 1
ATOM 1264 O O . TRP A 1 173 ? -6.142 11.966 37.135 1.00 33.97 173 TRP A O 1
#

Foldseek 3Di:
DDDDPPDDWDKDKDWDFDDFPDPDATDIDIDTDDDDCPDPDDDADQLDWAWADDPRWIWIDHPQAIATEDPVLPLQCVLNVNDVVPHGHIYDDPVSVVRHHYDYHRAQDDAPQFQDQEPVDHPDTQLDKDWDQDPVRDIWIWGHHNVGIDTDPGDPSSSVSDDRPPPVPDDDD

Organism: Mycobacterium kansasii (NCBI:txid1768)